Protein AF-A0A0D7EL04-F1 (afdb_monomer_lite)

Secondary structure (DSSP, 8-state):
-EE--BB-------TT--SPPPGGG-----TTS-BHHHHHHHHHHH--S-EEE-SB-TTS-HHHHHHHSPTTEEE--TT------

InterPro domains:
  IPR036866 Ribonuclease Z/Hydroxyacylglutathione hydrolase-like [G3DSA:3.60.15.10] (13-84)
  IPR036866 Ribonuclease Z/Hydroxyacylglutathione hydrolase-like [SSF56281] (27-84)

Organism: Rhodopseudomonas palustris (NCBI:txid1076)

Structure (mmCIF, N/CA/C/O backbone):
data_AF-A0A0D7EL04-F1
#
_entry.id   AF-A0A0D7EL04-F1
#
loop_
_atom_site.group_PDB
_atom_site.id
_atom_site.type_symbol
_atom_site.label_atom_id
_atom_site.label_alt_id
_atom_site.label_comp_id
_atom_site.label_asym_id
_atom_site.label_entity_id
_atom_site.label_seq_id
_atom_site.pdbx_PDB_ins_code
_atom_site.Cartn_x
_atom_site.Cartn_y
_atom_site.Cartn_z
_atom_site.occupancy
_atom_site.B_iso_or_equiv
_atom_site.auth_seq_id
_atom_site.auth_comp_id
_atom_site.auth_asym_id
_atom_site.auth_atom_id
_atom_site.pdbx_PDB_model_num
ATOM 1 N N . MET A 1 1 ? -4.375 5.241 6.331 1.00 60.69 1 MET A N 1
ATOM 2 C CA . MET A 1 1 ? -3.049 5.897 6.364 1.00 60.69 1 MET A CA 1
ATOM 3 C C . MET A 1 1 ? -2.456 5.795 4.972 1.00 60.69 1 MET A C 1
ATOM 5 O O . MET A 1 1 ? -2.498 4.702 4.413 1.00 60.69 1 MET A O 1
ATOM 9 N N . LEU A 1 2 ? -1.997 6.911 4.406 1.00 58.22 2 LEU A N 1
ATOM 10 C CA . LEU A 1 2 ? -1.191 6.906 3.185 1.00 58.22 2 LEU A CA 1
ATOM 11 C C . LEU A 1 2 ? 0.268 6.810 3.624 1.00 58.22 2 LEU A C 1
ATOM 13 O O . LEU A 1 2 ? 0.705 7.636 4.423 1.00 58.22 2 LEU A O 1
ATOM 17 N N . VAL A 1 3 ? 0.981 5.775 3.180 1.00 59.22 3 VAL A N 1
ATOM 18 C CA . VAL A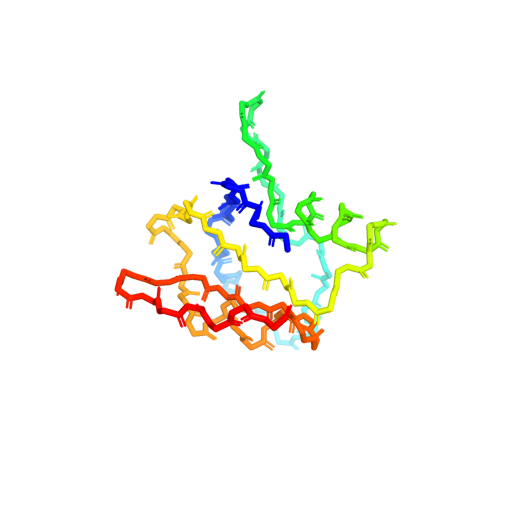 1 3 ? 2.431 5.700 3.382 1.00 59.22 3 VAL A CA 1
ATOM 19 C C . VAL A 1 3 ? 3.068 6.168 2.094 1.00 59.22 3 VAL A C 1
ATOM 21 O O . VAL A 1 3 ? 2.974 5.490 1.073 1.00 59.22 3 VAL A O 1
ATOM 24 N N . GLU A 1 4 ? 3.629 7.372 2.144 1.00 52.78 4 GLU A N 1
ATOM 25 C CA . GLU A 1 4 ? 3.933 8.119 0.932 1.00 52.78 4 GLU A CA 1
ATOM 26 C C . GLU A 1 4 ? 5.168 7.642 0.187 1.00 52.78 4 GLU A C 1
ATOM 28 O O . GLU A 1 4 ? 5.326 8.082 -0.933 1.00 52.78 4 GLU A O 1
ATOM 33 N N . HIS A 1 5 ? 6.028 6.796 0.762 1.00 52.84 5 HIS A N 1
ATOM 34 C CA . HIS A 1 5 ? 7.256 6.330 0.113 1.00 52.84 5 HIS A CA 1
ATOM 35 C C . HIS A 1 5 ? 7.546 4.882 0.502 1.00 52.84 5 HIS A C 1
ATOM 37 O O . HIS A 1 5 ? 7.695 4.602 1.689 1.00 52.84 5 HIS A O 1
ATOM 43 N N . ALA A 1 6 ? 7.630 3.975 -0.472 1.00 47.22 6 ALA A N 1
ATOM 44 C CA . ALA A 1 6 ? 8.136 2.624 -0.258 1.00 47.22 6 ALA A CA 1
ATOM 45 C C . ALA A 1 6 ? 8.990 2.167 -1.449 1.00 47.22 6 ALA A C 1
ATOM 47 O O . ALA A 1 6 ? 8.486 2.023 -2.561 1.00 47.22 6 ALA A O 1
ATOM 48 N N . GLU A 1 7 ? 10.269 1.891 -1.207 1.00 47.19 7 GLU A N 1
ATOM 49 C CA . GLU A 1 7 ? 11.154 1.237 -2.174 1.00 47.19 7 GLU A CA 1
ATOM 50 C C . GLU A 1 7 ? 11.245 -0.276 -1.902 1.00 47.19 7 GLU A C 1
ATOM 52 O O . GLU A 1 7 ? 11.304 -0.732 -0.755 1.00 47.19 7 GLU A O 1
ATOM 57 N N . ILE A 1 8 ? 11.275 -1.069 -2.975 1.00 38.53 8 ILE A N 1
ATOM 58 C CA . ILE A 1 8 ? 11.765 -2.446 -2.978 1.00 38.53 8 ILE A CA 1
ATOM 59 C C . ILE A 1 8 ? 12.924 -2.424 -3.954 1.00 38.53 8 ILE A C 1
ATOM 61 O O . ILE A 1 8 ? 12.728 -2.213 -5.150 1.00 38.53 8 ILE A O 1
ATOM 65 N N . ALA A 1 9 ? 14.132 -2.638 -3.448 1.00 39.00 9 ALA A N 1
ATOM 66 C CA . ALA A 1 9 ? 15.236 -2.997 -4.314 1.00 39.00 9 ALA A CA 1
ATOM 67 C C . ALA A 1 9 ? 14.869 -4.308 -5.011 1.00 39.00 9 ALA A C 1
ATOM 69 O O . ALA A 1 9 ? 14.556 -5.291 -4.334 1.00 39.00 9 ALA A O 1
ATOM 70 N N . GLY A 1 10 ? 14.838 -4.278 -6.346 1.00 33.78 10 GLY A N 1
ATOM 71 C CA . GLY A 1 10 ? 14.352 -5.366 -7.183 1.00 33.78 10 GLY A CA 1
ATOM 72 C C . GLY A 1 10 ? 14.794 -6.733 -6.668 1.00 33.78 10 GLY A C 1
ATOM 73 O O . GLY A 1 10 ? 15.987 -7.001 -6.501 1.00 33.78 10 GLY A O 1
ATOM 74 N N . VAL A 1 11 ? 13.824 -7.611 -6.415 1.00 37.62 11 VAL A N 1
ATOM 75 C CA . VAL A 1 11 ? 14.107 -9.015 -6.126 1.00 37.62 11 VAL A CA 1
ATOM 76 C C . VAL A 1 11 ? 14.688 -9.607 -7.401 1.00 37.62 11 VAL A C 1
ATOM 78 O O . VAL A 1 11 ? 13.962 -9.983 -8.320 1.00 37.62 11 VAL A O 1
ATOM 81 N N . LYS A 1 12 ? 16.016 -9.680 -7.484 1.00 31.27 12 LYS A N 1
ATOM 82 C CA . LYS A 1 12 ? 16.667 -10.504 -8.497 1.00 31.27 12 LYS A CA 1
ATOM 83 C C . LYS A 1 12 ? 16.335 -11.955 -8.131 1.00 31.27 12 LYS A C 1
ATOM 85 O O . LYS A 1 12 ? 16.718 -12.376 -7.037 1.00 31.27 12 LYS A O 1
ATOM 90 N N . PRO A 1 13 ? 15.627 -12.734 -8.970 1.00 36.09 13 PRO A N 1
ATOM 91 C CA . PRO A 1 13 ? 15.464 -14.149 -8.683 1.00 36.09 13 PRO A CA 1
ATOM 92 C C . PRO A 1 13 ? 16.862 -14.765 -8.633 1.00 36.09 13 PRO A C 1
ATOM 94 O O . PRO A 1 13 ? 17.620 -14.692 -9.604 1.00 36.09 13 PRO A O 1
ATOM 97 N N . ALA A 1 14 ? 17.234 -15.325 -7.482 1.00 39.44 14 ALA A N 1
ATOM 98 C CA . ALA A 1 14 ? 18.435 -16.134 -7.390 1.00 39.44 14 ALA A CA 1
ATOM 99 C C . ALA A 1 14 ? 18.245 -17.318 -8.344 1.00 39.44 14 ALA A C 1
ATOM 101 O O . ALA A 1 14 ? 17.343 -18.138 -8.154 1.00 39.44 14 ALA A O 1
ATOM 102 N N . ALA A 1 15 ? 19.048 -17.376 -9.406 1.00 35.47 15 ALA A N 1
ATOM 103 C CA . ALA A 1 15 ? 19.040 -18.504 -10.321 1.00 35.47 15 ALA A CA 1
ATOM 104 C C . ALA A 1 15 ? 19.281 -19.793 -9.512 1.00 35.47 15 ALA A C 1
ATOM 106 O O . ALA A 1 15 ? 20.346 -19.961 -8.924 1.00 35.47 15 ALA A O 1
ATOM 107 N N . GLY A 1 16 ? 18.274 -20.673 -9.454 1.00 41.59 16 GLY A N 1
ATOM 108 C CA . GLY A 1 16 ? 18.389 -22.015 -8.869 1.00 41.59 16 GLY A CA 1
ATOM 109 C C . GLY A 1 16 ? 17.773 -22.255 -7.482 1.00 41.59 16 GLY A C 1
ATOM 110 O O . GLY A 1 16 ? 17.979 -23.335 -6.936 1.00 41.59 16 GLY A O 1
ATOM 111 N N . ALA A 1 17 ? 17.011 -21.329 -6.890 1.00 45.94 17 ALA A N 1
ATOM 112 C CA . ALA A 1 17 ? 16.413 -21.558 -5.566 1.00 45.94 17 ALA A CA 1
ATOM 113 C C . ALA A 1 17 ? 15.057 -22.301 -5.636 1.00 45.94 17 ALA A C 1
ATOM 115 O O . ALA A 1 17 ? 14.003 -21.689 -5.787 1.00 45.94 17 ALA A O 1
ATOM 116 N N . SER A 1 18 ? 15.073 -23.629 -5.495 1.00 41.44 18 SER A N 1
ATOM 117 C CA . SER A 1 18 ? 13.882 -24.488 -5.363 1.00 41.44 18 SER A CA 1
ATOM 118 C C . SER A 1 18 ? 13.522 -24.759 -3.891 1.00 41.44 18 SER A C 1
ATOM 120 O O . SER A 1 18 ? 13.474 -25.910 -3.456 1.00 41.44 18 SER A O 1
ATOM 122 N N . GLY A 1 19 ? 13.305 -23.702 -3.102 1.00 51.50 19 GLY A N 1
ATOM 123 C CA . GLY A 1 19 ? 12.928 -23.788 -1.684 1.00 51.50 19 GLY A CA 1
ATOM 124 C C . GLY A 1 19 ? 12.056 -22.605 -1.240 1.00 51.50 19 GLY A C 1
ATOM 125 O O . GLY A 1 19 ? 11.981 -21.612 -1.966 1.00 51.50 19 GLY A O 1
ATOM 126 N N . PRO A 1 20 ? 11.361 -22.688 -0.087 1.00 49.59 20 PRO A N 1
ATOM 127 C CA . PRO A 1 20 ? 10.506 -21.603 0.390 1.00 49.59 20 PRO A CA 1
ATOM 128 C C . PRO A 1 20 ? 11.335 -20.332 0.618 1.00 49.59 20 PRO A C 1
ATOM 130 O O . PRO A 1 20 ? 12.347 -20.357 1.319 1.00 49.59 20 PRO A O 1
ATOM 133 N N . LEU A 1 21 ? 10.913 -19.230 -0.006 1.00 52.34 21 LEU A N 1
ATOM 134 C CA . LEU A 1 21 ? 11.585 -17.933 0.068 1.00 52.34 21 LEU A CA 1
ATOM 135 C C . LEU A 1 21 ? 11.623 -17.447 1.526 1.00 52.34 21 LEU A C 1
ATOM 137 O O . LEU A 1 21 ? 10.586 -17.350 2.182 1.00 52.34 21 LEU A O 1
ATOM 141 N N . THR A 1 22 ? 12.814 -17.146 2.041 1.00 42.84 22 THR A N 1
ATOM 142 C CA . THR A 1 22 ? 12.991 -16.540 3.366 1.00 42.84 22 THR A CA 1
ATOM 143 C C . THR A 1 22 ? 12.707 -15.028 3.314 1.00 42.84 22 THR A C 1
ATOM 145 O O . THR A 1 22 ? 12.991 -14.391 2.298 1.00 42.84 22 THR A O 1
ATOM 148 N N . PRO A 1 23 ? 12.199 -14.397 4.396 1.00 47.44 23 PRO A N 1
ATOM 149 C CA . PRO A 1 23 ? 11.781 -12.983 4.386 1.00 47.44 23 PRO A CA 1
ATOM 150 C C . PRO A 1 23 ? 12.911 -11.949 4.214 1.00 47.44 23 PRO A C 1
ATOM 152 O O . PRO A 1 23 ? 12.646 -10.755 4.130 1.00 47.44 23 PRO A O 1
ATOM 155 N N . SER A 1 24 ? 14.177 -12.374 4.188 1.00 41.44 24 SER A N 1
ATOM 156 C CA . SER A 1 24 ? 15.346 -11.486 4.266 1.00 41.44 24 SER A CA 1
ATOM 157 C C . SER A 1 24 ? 15.727 -10.800 2.943 1.00 41.44 24 SER A C 1
ATOM 159 O O . SER A 1 24 ? 16.699 -10.050 2.919 1.00 41.44 24 SER A O 1
ATOM 161 N N . ALA A 1 25 ? 15.018 -11.044 1.836 1.00 48.38 25 ALA A N 1
ATOM 162 C CA . ALA A 1 25 ? 15.420 -10.545 0.515 1.00 48.38 25 ALA A CA 1
ATOM 163 C C . ALA A 1 25 ? 14.944 -9.110 0.183 1.00 48.38 25 ALA A C 1
ATOM 165 O O . ALA A 1 25 ? 15.227 -8.621 -0.906 1.00 48.38 25 ALA A O 1
ATOM 166 N N . PHE A 1 26 ? 14.253 -8.415 1.094 1.00 51.19 26 PHE A N 1
ATOM 167 C CA . PHE A 1 26 ? 13.685 -7.077 0.852 1.00 51.19 26 PHE A CA 1
ATOM 168 C C . PHE A 1 26 ? 14.524 -5.933 1.434 1.00 51.19 26 PHE A C 1
ATOM 170 O O . PHE A 1 26 ? 13.973 -5.063 2.103 1.00 51.19 26 PHE A O 1
ATOM 177 N N . GLN A 1 27 ? 15.849 -5.925 1.287 1.00 50.31 27 GLN A N 1
ATOM 178 C CA . GLN A 1 27 ? 16.655 -4.895 1.957 1.00 50.31 27 GLN A CA 1
ATOM 179 C C . GLN A 1 27 ? 17.839 -4.421 1.118 1.00 50.31 27 GLN A C 1
ATOM 181 O O . GLN A 1 27 ? 18.962 -4.890 1.275 1.00 50.31 27 GLN A O 1
ATOM 186 N N . VAL A 1 28 ? 17.599 -3.398 0.298 1.00 44.75 28 VAL A N 1
ATOM 187 C CA . VAL A 1 28 ? 18.613 -2.356 0.105 1.00 44.75 28 VAL A CA 1
ATOM 188 C C . VAL A 1 28 ? 17.966 -1.043 0.518 1.00 44.75 28 VAL A C 1
ATOM 190 O O . VAL A 1 28 ? 17.005 -0.592 -0.099 1.00 44.75 28 VAL A O 1
ATOM 193 N N . GLN A 1 29 ? 18.440 -0.498 1.636 1.00 50.62 29 GLN A N 1
ATOM 194 C CA . GLN A 1 29 ? 18.013 0.791 2.163 1.00 50.62 29 GLN A CA 1
ATOM 195 C C . GLN A 1 29 ? 18.652 1.912 1.342 1.00 50.62 29 GLN A C 1
ATOM 197 O O . GLN A 1 29 ? 19.874 1.944 1.198 1.00 50.62 29 GLN A O 1
ATOM 202 N N . HIS A 1 30 ? 17.848 2.867 0.878 1.00 49.91 30 HIS A N 1
ATOM 203 C CA . HIS A 1 30 ? 18.341 4.196 0.534 1.00 49.91 30 HIS A CA 1
ATOM 204 C C . HIS A 1 30 ? 18.041 5.119 1.719 1.00 49.91 30 HIS A C 1
ATOM 206 O O . HIS A 1 30 ? 16.919 5.145 2.216 1.00 49.91 30 HIS A O 1
ATOM 212 N N . GLY A 1 31 ? 19.031 5.873 2.205 1.00 51.66 31 GLY A N 1
ATOM 213 C CA . GLY A 1 31 ? 18.939 6.632 3.467 1.00 51.66 31 GLY A CA 1
ATOM 214 C C . GLY A 1 31 ? 17.892 7.758 3.518 1.00 51.66 31 GLY A C 1
ATOM 215 O O . GLY A 1 31 ? 17.841 8.488 4.504 1.00 51.66 31 GLY A O 1
ATOM 216 N N . SER A 1 32 ? 17.080 7.927 2.474 1.00 58.88 32 SER A N 1
ATOM 217 C CA . SER A 1 32 ? 16.099 9.008 2.332 1.00 58.88 32 SER A CA 1
ATOM 218 C C . SER A 1 32 ? 14.649 8.522 2.248 1.00 58.88 32 SER A C 1
ATOM 220 O O . SER A 1 32 ? 13.742 9.344 2.372 1.00 58.88 32 SER A O 1
ATOM 222 N N . HIS A 1 33 ? 14.410 7.216 2.077 1.00 65.88 33 HIS A N 1
ATOM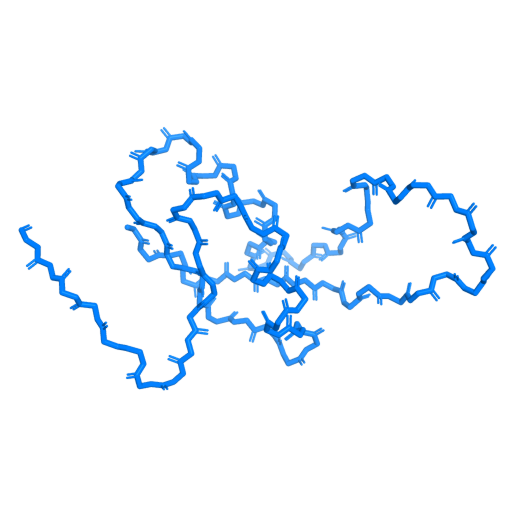 223 C CA . HIS A 1 33 ? 13.072 6.660 1.868 1.00 65.88 33 HIS A CA 1
ATOM 224 C C . HIS A 1 33 ? 12.858 5.373 2.664 1.00 65.88 33 HIS A C 1
ATOM 226 O O . HIS A 1 33 ? 13.801 4.666 3.016 1.00 65.88 33 HIS A O 1
ATOM 232 N N . PHE A 1 34 ? 11.595 5.076 2.965 1.00 65.44 34 PHE A N 1
ATOM 233 C CA . PHE A 1 34 ? 11.234 3.829 3.628 1.00 65.44 34 PHE A CA 1
ATOM 234 C C . PHE A 1 34 ? 11.296 2.659 2.649 1.00 65.44 34 PHE A C 1
ATOM 236 O O . PHE A 1 34 ? 10.906 2.779 1.487 1.00 65.44 34 PHE A O 1
ATOM 243 N N . SER A 1 35 ? 11.719 1.497 3.140 1.00 81.38 35 SER A N 1
ATOM 244 C CA . SER A 1 35 ? 11.440 0.235 2.458 1.00 81.38 35 SER A CA 1
ATOM 245 C C . SER A 1 35 ? 9.973 -0.173 2.656 1.00 81.38 35 SER A C 1
ATOM 247 O O . SER A 1 35 ? 9.299 0.294 3.581 1.00 81.38 35 SER A O 1
ATOM 249 N N . VAL A 1 36 ? 9.468 -1.115 1.850 1.00 83.81 36 VAL A N 1
ATOM 250 C CA . VAL A 1 36 ? 8.155 -1.745 2.115 1.00 83.81 36 VAL A CA 1
ATOM 251 C C . VAL A 1 36 ? 8.098 -2.361 3.519 1.00 83.81 36 VAL A C 1
ATOM 253 O O . VAL A 1 36 ? 7.069 -2.267 4.184 1.00 83.81 36 VAL A O 1
ATOM 256 N N . SER A 1 37 ? 9.196 -2.937 4.014 1.00 86.50 37 SER A N 1
ATOM 257 C CA . SER A 1 37 ? 9.248 -3.501 5.369 1.00 86.50 37 SER A CA 1
ATOM 258 C C . SER A 1 37 ? 9.088 -2.428 6.452 1.00 86.50 37 SER A C 1
ATOM 260 O O . SER A 1 37 ? 8.378 -2.639 7.440 1.00 86.50 37 SER A O 1
ATOM 262 N N . ASP A 1 38 ? 9.707 -1.260 6.268 1.00 86.19 38 ASP A N 1
ATOM 263 C CA . ASP A 1 38 ? 9.564 -0.139 7.202 1.00 86.19 38 ASP A CA 1
ATOM 264 C C . ASP A 1 38 ? 8.126 0.390 7.186 1.00 86.19 38 ASP A C 1
ATOM 266 O O . ASP A 1 38 ? 7.519 0.588 8.241 1.00 86.19 38 ASP A O 1
ATOM 270 N N . ALA A 1 39 ? 7.543 0.540 5.991 1.00 86.88 39 ALA A N 1
ATOM 271 C CA . ALA A 1 39 ? 6.147 0.928 5.820 1.00 86.88 39 ALA A CA 1
ATOM 272 C C . ALA A 1 39 ? 5.195 -0.036 6.546 1.00 86.88 39 ALA A C 1
ATOM 274 O O . ALA A 1 39 ? 4.313 0.403 7.288 1.00 86.88 39 ALA A O 1
ATOM 275 N N . LEU A 1 40 ? 5.393 -1.347 6.384 1.00 89.81 40 LEU A N 1
ATOM 276 C CA . LEU A 1 40 ? 4.595 -2.375 7.056 1.00 89.81 40 LEU A CA 1
ATOM 277 C C . LEU A 1 40 ? 4.748 -2.327 8.580 1.00 89.81 40 LEU A C 1
ATOM 279 O O . LEU A 1 40 ? 3.753 -2.455 9.290 1.00 89.81 40 LEU A O 1
ATOM 283 N N . SER A 1 41 ? 5.956 -2.068 9.082 1.00 89.75 41 SER A N 1
ATOM 284 C CA . SER A 1 41 ? 6.213 -1.931 10.522 1.00 89.75 41 SER A CA 1
ATOM 285 C C . SER A 1 41 ? 5.444 -0.749 11.125 1.00 89.75 41 SER A C 1
ATOM 287 O O . SER A 1 41 ? 4.859 -0.850 12.205 1.00 89.75 41 SER A O 1
ATOM 289 N N . TRP A 1 42 ? 5.373 0.374 10.406 1.00 89.81 42 TRP A N 1
ATOM 290 C CA . TRP A 1 42 ? 4.556 1.515 10.818 1.00 89.81 42 TRP A CA 1
ATOM 291 C C . TRP A 1 42 ? 3.055 1.233 10.731 1.00 89.81 42 TRP A C 1
ATOM 293 O O . TRP A 1 42 ? 2.308 1.625 11.630 1.00 89.81 42 TRP A O 1
ATOM 303 N N . ILE A 1 43 ? 2.603 0.536 9.688 1.00 88.19 43 ILE A N 1
ATOM 304 C CA . ILE A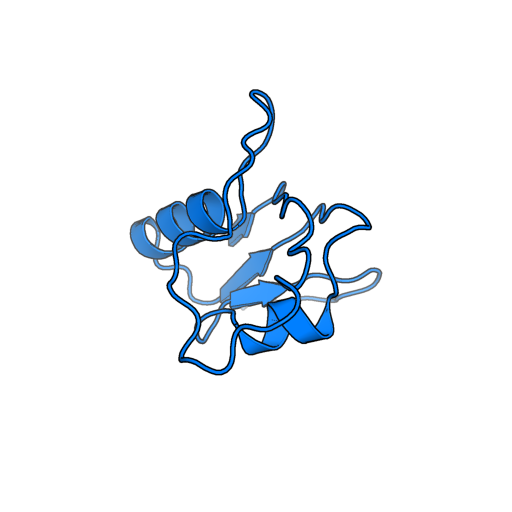 1 43 ? 1.199 0.132 9.548 1.00 88.19 43 ILE A CA 1
ATOM 305 C C . ILE A 1 43 ? 0.781 -0.766 10.717 1.00 88.19 43 ILE A C 1
ATOM 307 O O . ILE A 1 43 ? -0.275 -0.528 11.302 1.00 88.19 43 ILE A O 1
ATOM 311 N N . ASP A 1 44 ? 1.610 -1.738 11.103 1.00 90.50 44 ASP A N 1
ATOM 312 C CA . ASP A 1 44 ? 1.340 -2.607 12.254 1.00 90.50 44 ASP A CA 1
ATOM 313 C C . ASP A 1 44 ? 1.267 -1.815 13.570 1.00 90.50 44 ASP A C 1
ATOM 315 O O . ASP A 1 44 ? 0.382 -2.038 14.400 1.00 90.50 44 ASP A O 1
ATOM 319 N N . ARG A 1 45 ? 2.123 -0.797 13.726 1.00 91.12 45 ARG A N 1
ATOM 320 C CA . ARG A 1 45 ? 2.101 0.094 14.893 1.00 91.12 45 ARG A CA 1
ATOM 321 C C . ARG A 1 45 ? 0.827 0.937 14.978 1.00 91.12 45 ARG A C 1
ATOM 323 O O . ARG A 1 45 ? 0.263 1.080 16.062 1.00 91.12 45 ARG A O 1
ATOM 330 N N . PHE A 1 46 ? 0.388 1.529 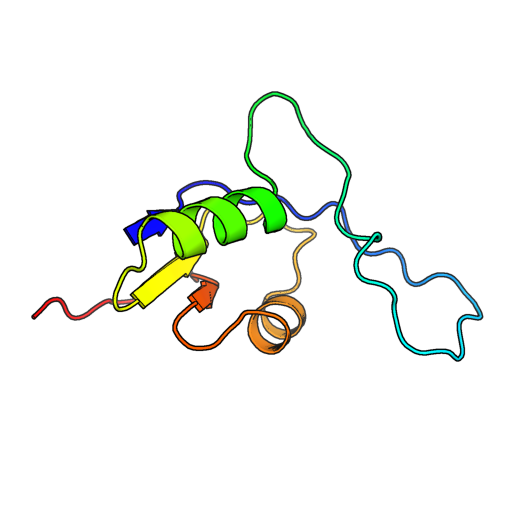13.868 1.00 90.12 46 PHE A N 1
ATOM 331 C CA . PHE A 1 46 ? -0.762 2.443 13.848 1.00 90.12 46 PHE A CA 1
ATOM 332 C C . PHE A 1 46 ? -2.112 1.747 13.660 1.00 90.12 46 PHE A C 1
ATOM 334 O O . PHE A 1 46 ? -3.148 2.356 13.927 1.00 90.12 46 PHE A O 1
ATOM 341 N N . LYS A 1 47 ? -2.113 0.494 13.195 1.00 88.81 47 LYS A N 1
ATOM 342 C CA . LYS A 1 47 ? -3.303 -0.342 12.967 1.00 88.81 47 LYS A CA 1
ATOM 343 C C . LYS A 1 47 ? -4.435 0.381 12.218 1.00 88.81 47 LYS A C 1
ATOM 345 O O . LYS A 1 47 ? -5.578 0.398 12.686 1.00 88.81 47 LYS A O 1
ATOM 350 N N . PRO A 1 48 ? -4.165 1.010 11.058 1.00 88.56 48 PRO A N 1
ATOM 351 C CA . PRO A 1 48 ? -5.218 1.650 10.286 1.00 88.56 48 PRO A CA 1
ATOM 352 C C . PRO A 1 48 ? -6.210 0.605 9.752 1.00 88.56 48 PRO A C 1
ATOM 354 O O . PRO A 1 48 ? -5.826 -0.506 9.402 1.00 88.56 48 PRO A O 1
ATOM 357 N N . LYS A 1 49 ? -7.481 0.992 9.580 1.00 88.25 49 LYS A N 1
ATOM 358 C CA . LYS A 1 49 ? -8.497 0.128 8.939 1.00 88.25 49 LYS A CA 1
ATOM 359 C C . LYS A 1 49 ? -8.118 -0.276 7.505 1.00 88.25 49 LYS A C 1
ATOM 361 O O . LYS A 1 49 ? -8.512 -1.337 7.033 1.00 88.25 49 LYS A O 1
ATOM 366 N N . ARG A 1 50 ? -7.398 0.601 6.800 1.00 89.19 50 ARG A N 1
ATOM 367 C CA . ARG A 1 50 ? -6.844 0.374 5.461 1.00 89.19 50 ARG A CA 1
ATOM 368 C C . ARG A 1 50 ? -5.566 1.195 5.287 1.00 89.19 50 ARG A C 1
ATOM 370 O O . ARG A 1 50 ? -5.515 2.368 5.689 1.00 89.19 50 ARG A O 1
ATOM 377 N N . ALA A 1 51 ? -4.560 0.594 4.663 1.00 92.38 51 ALA A N 1
ATOM 378 C CA . ALA A 1 51 ? -3.332 1.264 4.257 1.00 92.38 51 ALA A CA 1
ATOM 379 C C . ALA A 1 51 ? -3.117 1.127 2.748 1.00 92.38 51 ALA A C 1
ATOM 381 O O . ALA A 1 51 ? -3.443 0.099 2.153 1.00 92.38 51 ALA A O 1
ATOM 382 N N . VAL A 1 52 ? -2.576 2.182 2.144 1.00 93.06 52 VAL A N 1
ATOM 383 C CA . VAL A 1 52 ? -2.175 2.195 0.737 1.00 93.06 52 VAL A CA 1
ATOM 384 C C . VAL A 1 52 ? -0.703 2.575 0.677 1.00 93.06 52 VAL A C 1
ATOM 386 O O . VAL A 1 52 ? -0.318 3.605 1.236 1.00 93.06 52 VAL A O 1
ATOM 389 N N . ILE A 1 53 ? 0.100 1.727 0.037 1.00 90.94 53 ILE A N 1
ATOM 390 C CA . ILE A 1 53 ? 1.516 1.981 -0.239 1.00 90.94 53 ILE A CA 1
ATOM 391 C C . ILE A 1 53 ? 1.606 2.768 -1.545 1.00 90.94 53 ILE A C 1
ATOM 393 O O . ILE A 1 53 ? 1.071 2.315 -2.552 1.00 90.94 53 ILE A O 1
ATOM 397 N N . THR A 1 54 ? 2.256 3.931 -1.547 1.00 87.81 54 THR A N 1
ATOM 398 C CA . THR A 1 54 ? 2.445 4.752 -2.756 1.00 87.81 54 THR A CA 1
ATOM 399 C C . THR A 1 54 ? 3.917 5.135 -2.959 1.00 87.81 54 THR A C 1
ATOM 401 O O . THR A 1 54 ? 4.771 4.727 -2.171 1.00 87.81 54 THR A O 1
ATOM 404 N N . ASN A 1 55 ? 4.201 5.863 -4.049 1.00 84.56 55 ASN A N 1
ATOM 405 C CA . ASN A 1 55 ? 5.540 6.254 -4.508 1.00 84.56 55 ASN A CA 1
ATOM 406 C C . ASN A 1 55 ? 6.488 5.048 -4.571 1.00 84.56 55 ASN A C 1
ATOM 408 O O . ASN A 1 55 ? 7.546 5.001 -3.940 1.00 84.56 55 ASN A O 1
ATOM 412 N N . MET A 1 56 ? 6.025 4.035 -5.296 1.00 86.19 56 MET A N 1
ATOM 413 C CA . MET A 1 56 ? 6.759 2.808 -5.557 1.00 86.19 56 MET A CA 1
ATOM 414 C C . MET A 1 56 ? 7.768 3.050 -6.678 1.00 86.19 56 MET A C 1
ATOM 416 O O . MET A 1 56 ? 7.425 3.640 -7.702 1.00 86.19 56 MET A O 1
ATOM 420 N N . HIS A 1 57 ? 9.003 2.583 -6.495 1.00 83.56 57 HIS A N 1
ATOM 421 C CA . HIS A 1 57 ? 10.003 2.598 -7.559 1.00 83.56 57 HIS A CA 1
ATOM 422 C C . HIS A 1 57 ? 9.571 1.698 -8.729 1.00 83.56 57 HIS A C 1
ATOM 424 O O . HIS A 1 57 ? 8.870 0.708 -8.523 1.00 83.56 57 HIS A O 1
ATOM 430 N N . ALA A 1 58 ? 10.027 2.002 -9.947 1.00 82.12 58 ALA A N 1
ATOM 431 C CA . ALA A 1 58 ? 9.659 1.254 -11.156 1.00 82.12 58 ALA A CA 1
ATOM 432 C C . ALA A 1 58 ? 10.076 -0.231 -11.122 1.00 82.12 58 ALA A C 1
ATOM 434 O O . ALA A 1 58 ? 9.514 -1.047 -11.846 1.00 82.12 58 ALA A O 1
ATOM 435 N N . ASP A 1 59 ? 11.026 -0.587 -10.255 1.00 81.12 59 ASP A N 1
ATOM 436 C CA . ASP A 1 59 ? 11.479 -1.969 -10.056 1.00 81.12 59 ASP A CA 1
ATOM 437 C C . ASP A 1 59 ? 10.500 -2.814 -9.215 1.00 81.12 59 ASP A C 1
ATOM 439 O O . ASP A 1 59 ? 10.687 -4.024 -9.062 1.00 81.12 59 ASP A O 1
ATOM 443 N N . ILE A 1 60 ? 9.458 -2.191 -8.652 1.00 82.00 60 ILE A N 1
ATOM 444 C CA . ILE A 1 60 ? 8.392 -2.862 -7.909 1.00 82.00 60 ILE A CA 1
ATOM 445 C C . ILE A 1 60 ? 7.317 -3.325 -8.884 1.00 82.00 60 ILE A C 1
ATOM 447 O O . ILE A 1 60 ? 6.532 -2.524 -9.392 1.00 82.00 60 ILE A O 1
ATOM 451 N N . ASP A 1 61 ? 7.206 -4.638 -9.074 1.00 89.44 61 ASP A N 1
ATOM 452 C CA . ASP A 1 61 ? 6.049 -5.200 -9.761 1.00 89.44 61 ASP A CA 1
ATOM 453 C C . ASP A 1 61 ? 4.803 -5.130 -8.860 1.00 89.44 61 ASP A C 1
ATOM 455 O O . ASP A 1 61 ? 4.764 -5.665 -7.745 1.00 89.44 61 ASP A O 1
ATOM 459 N N . TYR A 1 62 ? 3.771 -4.458 -9.369 1.00 89.62 62 TYR A N 1
ATOM 460 C CA . TYR A 1 62 ? 2.517 -4.212 -8.665 1.00 89.62 62 TYR A CA 1
ATOM 461 C C . TYR A 1 62 ? 1.803 -5.503 -8.243 1.00 89.62 62 TYR A C 1
ATOM 463 O O . TYR A 1 62 ? 1.344 -5.620 -7.105 1.00 89.62 62 TYR A O 1
ATOM 471 N N . GLU A 1 63 ? 1.692 -6.477 -9.148 1.00 92.50 63 GLU A N 1
ATOM 472 C CA . G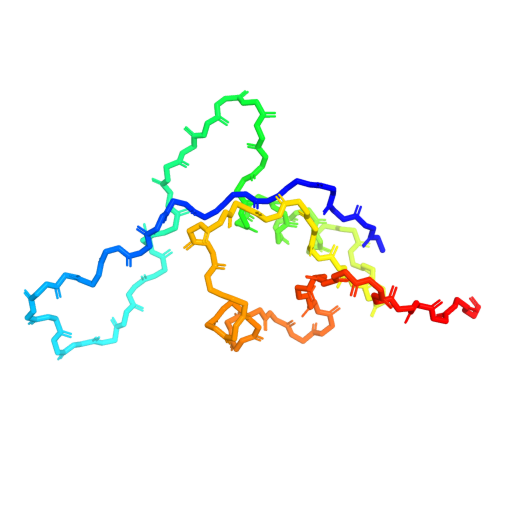LU A 1 63 ? 0.945 -7.716 -8.912 1.00 92.50 63 GLU A CA 1
ATOM 473 C C . GLU A 1 63 ? 1.694 -8.641 -7.957 1.00 92.50 63 GLU A C 1
ATOM 475 O O . GLU A 1 63 ? 1.087 -9.275 -7.087 1.00 92.50 63 GLU A O 1
ATOM 480 N N . VAL A 1 64 ? 3.021 -8.680 -8.075 1.00 91.69 64 VAL A N 1
ATOM 481 C CA . VAL A 1 64 ? 3.893 -9.393 -7.143 1.00 91.69 64 VAL A CA 1
ATOM 482 C C . VAL A 1 64 ? 3.749 -8.809 -5.741 1.00 91.69 64 VAL A C 1
ATOM 484 O O . VAL A 1 64 ? 3.487 -9.564 -4.801 1.00 91.69 64 VAL A O 1
ATOM 487 N N . LEU A 1 65 ? 3.844 -7.484 -5.590 1.00 90.12 65 LEU A N 1
ATOM 488 C CA . LEU A 1 65 ? 3.708 -6.829 -4.290 1.00 90.12 65 LEU A CA 1
ATOM 489 C C . LEU A 1 65 ? 2.304 -7.024 -3.705 1.00 90.12 65 LEU A C 1
ATOM 491 O O . LEU A 1 65 ? 2.161 -7.415 -2.547 1.00 90.12 65 LEU A O 1
ATOM 495 N N . ARG A 1 66 ? 1.252 -6.825 -4.505 1.00 92.62 66 ARG A N 1
ATOM 496 C CA . ARG A 1 66 ? -0.145 -6.967 -4.069 1.00 92.62 66 ARG A CA 1
ATOM 497 C C . ARG A 1 66 ? -0.437 -8.329 -3.437 1.00 92.62 66 ARG A C 1
ATOM 499 O O . ARG A 1 66 ? -1.232 -8.398 -2.504 1.00 92.62 66 ARG A O 1
ATOM 506 N N . ARG A 1 67 ? 0.182 -9.401 -3.938 1.00 92.44 67 ARG A N 1
ATOM 507 C CA . ARG A 1 67 ? 0.004 -10.771 -3.420 1.00 92.44 67 ARG A CA 1
ATOM 508 C C . ARG A 1 67 ? 0.758 -11.037 -2.120 1.00 92.44 67 ARG A C 1
ATOM 510 O O . ARG A 1 67 ? 0.416 -11.980 -1.417 1.00 92.44 67 ARG A O 1
ATOM 517 N N . GLN A 1 68 ? 1.786 -10.247 -1.830 1.00 91.06 68 GLN A N 1
ATOM 518 C CA . GLN A 1 68 ? 2.638 -10.410 -0.652 1.00 91.06 68 GLN A CA 1
ATOM 519 C C . GLN A 1 68 ? 2.195 -9.539 0.525 1.00 91.06 68 GLN A C 1
ATOM 521 O O . GLN A 1 68 ? 2.552 -9.821 1.667 1.00 91.06 68 GLN A O 1
ATOM 526 N N . LEU A 1 69 ? 1.431 -8.477 0.260 1.00 91.50 69 LEU A N 1
ATOM 527 C CA . LEU A 1 69 ? 0.969 -7.566 1.297 1.00 91.50 69 LEU A CA 1
ATOM 528 C C . LEU A 1 69 ? -0.078 -8.218 2.217 1.00 91.50 69 LEU A C 1
ATOM 530 O O . LEU A 1 69 ? -0.921 -8.995 1.760 1.00 91.50 69 LEU A O 1
ATOM 534 N N . PRO A 1 70 ? -0.059 -7.887 3.521 1.00 92.38 70 PRO A N 1
ATOM 535 C CA . PRO A 1 70 ? -1.038 -8.393 4.469 1.00 92.38 70 PRO A CA 1
ATOM 536 C C . PRO A 1 70 ? -2.435 -7.832 4.186 1.00 92.38 70 PRO A C 1
ATOM 538 O O . PRO A 1 70 ? -2.612 -6.802 3.528 1.00 92.38 70 PRO A O 1
ATOM 541 N N . VAL A 1 71 ? -3.453 -8.501 4.732 1.00 92.12 71 VAL A N 1
ATOM 542 C CA . VAL A 1 71 ? -4.848 -8.084 4.558 1.00 92.12 71 VAL A CA 1
ATOM 543 C C . VAL A 1 71 ? -5.042 -6.634 5.024 1.00 92.12 71 VAL A C 1
ATOM 545 O O . VAL A 1 71 ? -4.550 -6.229 6.074 1.00 92.12 71 VAL A O 1
ATOM 548 N N . GLY A 1 72 ? -5.760 -5.837 4.231 1.00 88.94 72 GLY A N 1
ATOM 549 C CA . GLY A 1 72 ? -5.995 -4.419 4.529 1.00 88.94 72 GLY A CA 1
ATOM 550 C C . GLY A 1 72 ? -4.891 -3.461 4.062 1.00 88.94 72 GLY A C 1
ATOM 551 O O . GLY A 1 72 ? -5.091 -2.245 4.149 1.00 88.94 72 GLY A O 1
ATOM 552 N N . VAL A 1 73 ? -3.786 -3.973 3.510 1.00 93.69 73 VAL A N 1
ATOM 553 C CA . VAL A 1 73 ? -2.731 -3.184 2.859 1.00 93.69 73 VAL A CA 1
ATOM 554 C C . VAL A 1 73 ? -2.746 -3.454 1.358 1.00 93.69 73 VAL A C 1
ATOM 556 O O . VAL A 1 73 ? -2.814 -4.602 0.930 1.00 93.69 73 VAL A O 1
ATOM 559 N N . VAL A 1 74 ? -2.711 -2.399 0.545 1.00 93.38 74 VAL A N 1
ATOM 560 C CA . VAL A 1 74 ? -2.713 -2.517 -0.921 1.00 93.38 74 VAL A CA 1
ATOM 561 C C . VAL A 1 74 ? -1.679 -1.585 -1.553 1.00 93.38 74 VAL A C 1
ATOM 563 O O . VAL A 1 74 ? -1.431 -0.510 -1.002 1.00 93.38 74 VAL A O 1
ATOM 566 N N . PRO A 1 75 ? -1.092 -1.943 -2.706 1.00 93.94 75 PRO A N 1
ATOM 567 C CA . PRO A 1 75 ? -0.301 -0.998 -3.473 1.00 93.94 75 PRO A CA 1
ATOM 568 C C . PRO A 1 75 ? -1.231 -0.020 -4.201 1.00 93.94 75 PRO A C 1
ATOM 570 O O . PRO A 1 75 ? -2.274 -0.404 -4.747 1.00 93.94 75 PRO A O 1
ATOM 573 N N . GLY A 1 76 ? -0.859 1.254 -4.175 1.00 92.62 76 GLY A N 1
ATOM 574 C CA . GLY A 1 76 ? -1.514 2.332 -4.899 1.00 92.62 76 GLY A CA 1
ATOM 575 C C . GLY A 1 76 ? -1.189 2.282 -6.387 1.00 92.62 76 GLY A C 1
ATOM 576 O O . GLY A 1 76 ? -0.186 1.708 -6.804 1.00 92.62 76 GLY A O 1
ATOM 577 N N . PHE A 1 77 ? -2.063 2.875 -7.188 1.00 92.50 77 PHE A N 1
ATOM 578 C CA . PHE A 1 77 ? -1.883 3.039 -8.626 1.00 92.50 77 PHE A CA 1
ATOM 579 C C . PHE A 1 77 ? -2.508 4.361 -9.063 1.00 92.50 77 PHE A C 1
ATOM 581 O O . PHE A 1 77 ? -3.379 4.910 -8.374 1.00 92.50 77 PHE A O 1
ATOM 588 N N . ASP A 1 78 ? -2.086 4.864 -10.217 1.00 91.50 78 ASP A N 1
ATOM 589 C CA . ASP A 1 78 ? -2.566 6.143 -10.723 1.00 91.50 78 ASP A CA 1
ATOM 590 C C . ASP A 1 78 ? -4.075 6.113 -10.982 1.00 91.50 78 ASP A C 1
ATOM 592 O O . ASP A 1 78 ? -4.625 5.196 -11.592 1.00 91.50 78 ASP A O 1
ATOM 596 N N . GLY A 1 79 ? -4.772 7.129 -10.476 1.00 94.06 79 GLY A N 1
ATOM 597 C CA . GLY A 1 79 ? -6.230 7.205 -10.556 1.00 94.06 79 GLY A CA 1
ATOM 598 C C . GLY A 1 79 ? -6.977 6.336 -9.537 1.00 94.06 79 GLY A C 1
ATOM 599 O O . GLY A 1 79 ? -8.212 6.294 -9.581 1.00 94.06 79 GLY A O 1
ATOM 600 N N . MET A 1 80 ? -6.282 5.680 -8.595 1.00 92.12 80 MET A N 1
ATOM 601 C CA . MET A 1 80 ? -6.927 4.992 -7.475 1.00 92.12 80 MET A CA 1
ATOM 602 C C . MET A 1 80 ? -7.789 5.977 -6.672 1.00 92.12 80 MET A C 1
ATOM 604 O O . MET A 1 80 ? -7.308 6.988 -6.165 1.00 92.12 80 MET A O 1
ATOM 608 N N . ARG A 1 81 ? -9.080 5.661 -6.518 1.00 93.00 81 ARG A N 1
ATOM 609 C CA . ARG A 1 81 ? -10.013 6.436 -5.690 1.00 93.00 81 ARG A CA 1
ATOM 610 C C . ARG A 1 81 ? -10.313 5.701 -4.395 1.00 93.00 81 ARG A C 1
ATOM 612 O O . ARG A 1 81 ? -10.680 4.527 -4.407 1.00 93.00 81 ARG A O 1
ATOM 619 N N . LEU A 1 82 ? -10.189 6.415 -3.283 1.00 86.62 82 LEU A N 1
ATOM 620 C CA . LEU A 1 82 ? -10.521 5.913 -1.956 1.00 86.62 82 LEU A CA 1
ATOM 621 C C . LEU A 1 82 ? -11.826 6.548 -1.490 1.00 86.62 82 LEU A C 1
ATOM 623 O O . LEU A 1 82 ? -11.993 7.762 -1.564 1.00 86.62 82 LEU A O 1
ATOM 627 N N . VAL A 1 83 ? -12.738 5.718 -0.992 1.00 87.56 83 VAL A N 1
ATOM 628 C CA . VAL A 1 83 ? -13.917 6.192 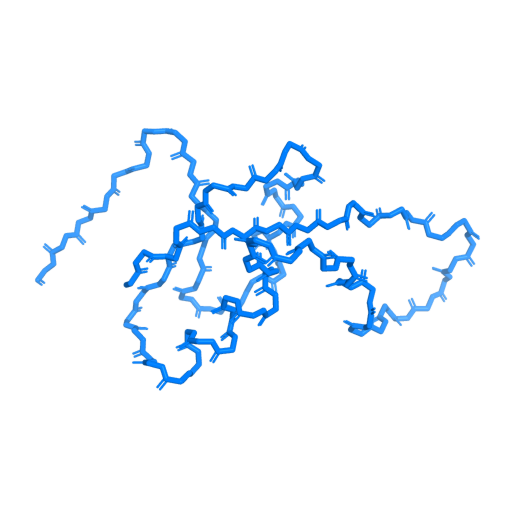-0.267 1.00 87.56 83 VAL A CA 1
ATOM 629 C C . VAL A 1 83 ? -13.540 6.279 1.203 1.00 87.56 83 VAL A C 1
ATOM 631 O O . VAL A 1 83 ? -13.084 5.292 1.787 1.00 87.56 83 VAL A O 1
ATOM 634 N N . VAL A 1 84 ? -13.704 7.465 1.777 1.00 79.31 84 VAL A N 1
ATOM 635 C CA . VAL A 1 84 ? -13.540 7.707 3.211 1.00 79.31 84 VAL A CA 1
ATOM 636 C C . VAL A 1 84 ? -14.933 7.687 3.833 1.00 79.31 84 VAL A C 1
ATOM 638 O O . VAL A 1 84 ? -15.855 8.280 3.275 1.00 79.31 84 VAL A O 1
ATOM 641 N N . GLY A 1 85 ? -15.083 6.947 4.929 1.00 62.03 85 GLY A N 1
ATOM 642 C CA . GLY A 1 85 ? -16.299 6.904 5.741 1.00 62.03 85 GLY A CA 1
ATOM 643 C C . GLY A 1 85 ? -16.095 7.603 7.070 1.00 62.03 85 GLY A C 1
ATOM 644 O O . GLY A 1 85 ? -14.918 7.700 7.493 1.00 62.03 85 GLY A O 1
#

Sequence (85 aa):
MLVEHAEIAGVKPAAGASGPLTPSAFQVQHGSHFSVSDALSWIDRFKPKRAVITNMHADIDYEVLRRQLPVGVVPGFDGMRLVVG

Foldseek 3Di:
DEQAFAEFPAQPPDPPDPDDDDPPRRDDDDPPTHHPVRVVVVCVVVVDQAYEYDPYDPSDDQVVVQVVDDPRYHYDDPPDDDDDD

Radius of gyration: 13.62 Å; chains: 1; bounding box: 35×34×26 Å

pLDDT: mean 72.23, std 21.19, range [31.27, 94.06]